Protein AF-A0A1V4Z1W0-F1 (afdb_monomer_lite)

Radius of gyration: 16.56 Å; chains: 1; bounding box: 34×18×39 Å

Secondary structure (DSSP, 8-state):
-HHHHHHHTTPPPPP----PPPB-TTSSBP-HHHHHHTSB-TT--B---

Structure (mmCIF, N/CA/C/O backbone):
data_AF-A0A1V4Z1W0-F1
#
_entry.id   AF-A0A1V4Z1W0-F1
#
loop_
_atom_site.group_PDB
_atom_site.id
_atom_site.type_symbol
_atom_site.label_atom_id
_atom_site.label_alt_id
_atom_site.label_comp_id
_atom_site.label_asym_id
_atom_site.label_entity_id
_atom_site.label_seq_id
_atom_site.pdbx_PDB_ins_code
_atom_site.Cartn_x
_atom_site.Cartn_y
_atom_site.Cartn_z
_atom_site.occupancy
_atom_site.B_iso_or_equiv
_atom_site.auth_seq_id
_atom_site.auth_comp_id
_atom_site.auth_asym_id
_atom_site.auth_atom_id
_atom_site.pdbx_PDB_model_num
ATOM 1 N N . MET A 1 1 ? -4.102 -2.718 15.636 1.00 88.12 1 MET A N 1
ATOM 2 C CA . MET A 1 1 ? -5.179 -2.450 14.653 1.00 88.12 1 MET A CA 1
ATOM 3 C C . MET A 1 1 ? -5.917 -1.159 15.026 1.00 88.12 1 MET A C 1
ATOM 5 O O . MET A 1 1 ? -5.924 -0.798 16.199 1.00 88.12 1 MET A O 1
ATOM 9 N N . ILE A 1 2 ? -6.566 -0.457 14.086 1.00 95.94 2 ILE A N 1
ATOM 10 C CA . ILE A 1 2 ? -7.366 0.753 14.399 1.00 95.94 2 ILE A CA 1
ATOM 11 C C . ILE A 1 2 ? -8.474 0.474 15.431 1.00 95.94 2 ILE A C 1
ATOM 13 O O . ILE A 1 2 ? -8.717 1.287 16.324 1.00 95.94 2 ILE A O 1
ATOM 17 N N . ASN A 1 3 ? -9.091 -0.709 15.378 1.00 97.56 3 ASN A N 1
ATOM 18 C CA . ASN A 1 3 ? -10.145 -1.093 16.315 1.00 97.56 3 ASN A CA 1
ATOM 19 C C . ASN A 1 3 ? -9.658 -1.256 17.764 1.00 97.56 3 ASN A C 1
ATOM 21 O O . ASN A 1 3 ? -10.426 -0.974 18.683 1.00 97.56 3 ASN A O 1
ATOM 25 N N . ASP A 1 4 ? -8.383 -1.582 17.994 1.00 97.31 4 ASP A N 1
ATOM 26 C CA . ASP A 1 4 ? -7.818 -1.640 19.351 1.00 97.31 4 ASP A CA 1
ATOM 27 C C . ASP A 1 4 ? -7.788 -0.251 19.993 1.00 97.31 4 ASP A C 1
ATOM 29 O O . ASP A 1 4 ? -8.139 -0.076 21.161 1.00 97.31 4 ASP A O 1
ATOM 33 N N . ILE A 1 5 ? -7.405 0.763 19.211 1.00 97.50 5 ILE A N 1
ATOM 34 C CA . ILE A 1 5 ? -7.381 2.162 19.649 1.00 97.50 5 ILE A CA 1
ATOM 35 C C . ILE A 1 5 ? -8.808 2.646 19.918 1.00 97.50 5 ILE A C 1
ATOM 37 O O . ILE A 1 5 ? -9.057 3.293 20.934 1.00 97.50 5 ILE A O 1
ATOM 41 N N . ARG A 1 6 ? -9.759 2.306 19.039 1.00 97.88 6 ARG A N 1
ATOM 42 C CA . ARG A 1 6 ? -11.176 2.661 19.209 1.00 97.88 6 ARG A CA 1
ATOM 43 C C . ARG A 1 6 ? -11.766 2.050 20.475 1.00 97.88 6 ARG A C 1
ATOM 45 O O . ARG A 1 6 ? -12.383 2.774 21.251 1.00 97.88 6 ARG A O 1
ATOM 52 N N . LYS A 1 7 ? -11.487 0.770 20.739 1.00 97.81 7 LYS A N 1
ATOM 53 C CA . LYS A 1 7 ? -11.912 0.078 21.963 1.00 97.81 7 LYS A CA 1
ATOM 54 C C . LYS A 1 7 ? -11.349 0.747 23.217 1.00 97.81 7 LYS A C 1
ATOM 56 O O . LYS A 1 7 ? -12.104 1.014 24.146 1.00 97.81 7 LYS A O 1
ATOM 61 N N . LYS A 1 8 ? -10.053 1.094 23.224 1.00 98.06 8 LYS A N 1
ATOM 62 C CA . LYS A 1 8 ? -9.418 1.836 24.334 1.00 98.06 8 LYS A CA 1
ATOM 63 C C . LYS A 1 8 ? -10.062 3.204 24.589 1.00 98.06 8 LYS A C 1
ATOM 65 O O . LYS A 1 8 ? -10.027 3.684 25.713 1.00 98.06 8 LYS A O 1
ATOM 70 N N . LYS A 1 9 ? -10.658 3.817 23.563 1.00 97.69 9 LYS A N 1
ATOM 71 C CA . LYS A 1 9 ? -11.365 5.104 23.641 1.00 97.69 9 LYS A CA 1
ATOM 72 C C . LYS A 1 9 ? -12.881 4.970 23.863 1.00 97.69 9 LYS A C 1
ATOM 74 O O . LYS A 1 9 ? -13.587 5.965 23.746 1.00 97.69 9 LYS A O 1
ATOM 79 N N . GLY A 1 10 ? -13.403 3.768 24.130 1.00 98.06 10 GLY A N 1
ATOM 80 C CA . GLY A 1 10 ? -14.845 3.537 24.313 1.00 98.06 10 GLY A CA 1
ATOM 81 C C . GLY A 1 10 ? -15.681 3.710 23.037 1.00 98.06 10 GLY A C 1
ATOM 82 O O . GLY A 1 10 ? -16.901 3.833 23.100 1.00 98.06 10 GLY A O 1
ATOM 83 N N . MET A 1 11 ? -15.040 3.734 21.868 1.00 98.31 11 MET A N 1
ATOM 84 C CA . MET A 1 11 ? -15.710 3.879 20.579 1.00 98.31 11 MET A CA 1
ATOM 85 C C . MET A 1 11 ? -16.106 2.509 20.023 1.00 98.31 11 MET A C 1
ATOM 87 O O . MET A 1 11 ? -15.380 1.525 20.181 1.00 98.31 11 MET A O 1
ATOM 91 N N . LYS A 1 12 ? -17.222 2.459 19.289 1.00 97.81 12 LYS A N 1
ATOM 92 C CA . LYS A 1 12 ? -17.628 1.258 18.545 1.00 97.81 12 LYS A CA 1
ATOM 93 C C . LYS A 1 12 ? -16.562 0.878 17.501 1.00 97.81 12 LYS A C 1
ATOM 95 O O . LYS A 1 12 ? -16.008 1.795 16.883 1.00 97.81 12 LYS A O 1
ATOM 100 N N . PRO A 1 13 ? -16.273 -0.416 17.2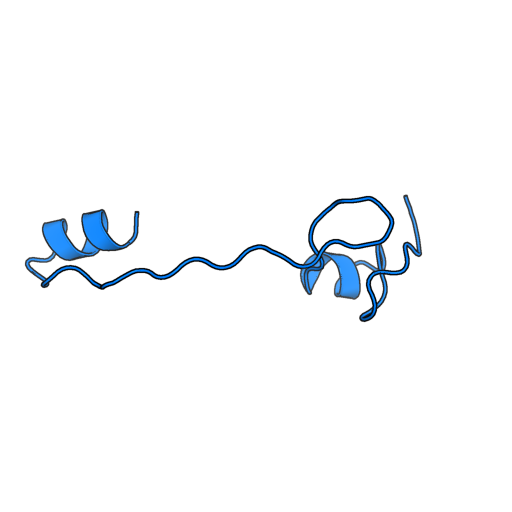76 1.00 97.31 13 PRO A N 1
ATOM 101 C CA . PRO A 1 13 ? -15.400 -0.866 16.190 1.00 97.31 13 PRO A CA 1
ATOM 102 C C . PRO A 1 13 ? -15.872 -0.379 14.812 1.00 97.31 13 PRO A C 1
ATOM 104 O O . PRO A 1 13 ? -17.038 -0.032 14.639 1.00 97.31 13 PRO A O 1
ATOM 107 N N . LEU A 1 14 ? -14.950 -0.328 13.854 1.00 96.94 14 LEU A N 1
ATOM 108 C CA . LEU A 1 14 ? -15.232 -0.117 12.435 1.00 96.94 14 LEU A CA 1
ATOM 109 C C . LEU A 1 14 ? -15.220 -1.455 11.704 1.00 96.94 14 LEU A C 1
ATOM 111 O O . LEU A 1 14 ? -14.381 -2.309 12.014 1.00 96.94 14 LEU A O 1
ATOM 115 N N . ASP A 1 15 ? -16.065 -1.570 10.686 1.00 96.44 15 ASP A N 1
ATOM 116 C CA . ASP A 1 15 ? -15.936 -2.608 9.671 1.00 96.44 15 ASP A CA 1
ATOM 117 C C . ASP A 1 15 ? -14.758 -2.257 8.758 1.00 96.44 15 ASP A C 1
ATOM 119 O O . ASP A 1 15 ? -14.679 -1.158 8.207 1.00 96.44 15 ASP A O 1
ATOM 123 N N . ILE A 1 16 ? -13.800 -3.176 8.656 1.00 94.56 16 ILE A N 1
ATOM 124 C CA . ILE A 1 16 ? -12.573 -2.991 7.882 1.00 94.56 16 ILE A CA 1
ATOM 125 C C . ILE A 1 16 ? -12.632 -3.957 6.709 1.00 94.56 16 ILE A C 1
ATOM 127 O O . ILE A 1 16 ? -12.632 -5.169 6.905 1.00 94.56 16 ILE A O 1
ATOM 131 N N . ILE A 1 17 ? -12.666 -3.404 5.501 1.00 95.25 17 ILE A N 1
ATOM 132 C CA . ILE A 1 17 ? -12.607 -4.157 4.252 1.00 95.25 17 ILE A CA 1
ATOM 133 C C . ILE A 1 17 ? -11.215 -3.940 3.666 1.00 95.25 17 ILE A C 1
ATOM 135 O O . ILE A 1 17 ? -10.788 -2.799 3.490 1.00 95.25 17 ILE A O 1
ATOM 139 N N . THR A 1 18 ? -10.500 -5.027 3.394 1.00 93.88 18 THR A N 1
ATOM 140 C CA . THR A 1 18 ? -9.183 -4.996 2.753 1.00 93.88 18 THR A CA 1
ATOM 141 C C . THR A 1 18 ? -9.304 -5.440 1.305 1.00 93.88 18 THR A C 1
ATOM 143 O O . THR A 1 18 ? -10.027 -6.388 1.008 1.00 93.88 18 THR A O 1
ATOM 146 N N . ILE A 1 19 ? -8.569 -4.770 0.427 1.00 95.19 19 ILE A N 1
ATOM 147 C CA . ILE A 1 19 ? -8.356 -5.183 -0.959 1.00 95.19 19 ILE A CA 1
ATOM 148 C C . ILE A 1 19 ? -6.862 -5.380 -1.180 1.00 95.19 19 ILE A C 1
ATOM 150 O O . ILE A 1 19 ? -6.047 -4.771 -0.479 1.00 95.19 19 ILE A O 1
ATOM 154 N N . ASP A 1 20 ? -6.517 -6.221 -2.145 1.00 96.44 20 ASP A N 1
ATOM 155 C CA . ASP A 1 20 ? -5.125 -6.455 -2.498 1.00 96.44 20 ASP A CA 1
ATOM 156 C C . ASP A 1 20 ? -4.508 -5.224 -3.165 1.00 96.44 20 ASP A C 1
ATOM 158 O O . ASP A 1 20 ? -5.176 -4.436 -3.841 1.00 96.44 20 ASP A O 1
ATOM 162 N N . MET A 1 21 ? -3.204 -5.060 -2.957 1.00 96.06 21 MET A N 1
ATOM 163 C CA . MET A 1 21 ? -2.436 -4.008 -3.608 1.00 96.06 21 MET A CA 1
ATOM 164 C C . MET A 1 21 ? -2.167 -4.370 -5.067 1.00 96.06 21 MET A C 1
ATOM 166 O O . MET A 1 21 ? -1.862 -5.519 -5.384 1.00 96.06 21 MET A O 1
ATOM 170 N N . VAL A 1 22 ? -2.186 -3.366 -5.943 1.00 96.88 22 VAL A N 1
ATOM 171 C CA . VAL A 1 22 ? -1.667 -3.512 -7.307 1.00 96.88 22 VAL A CA 1
ATOM 172 C C . VAL A 1 22 ? -0.142 -3.541 -7.247 1.00 96.88 22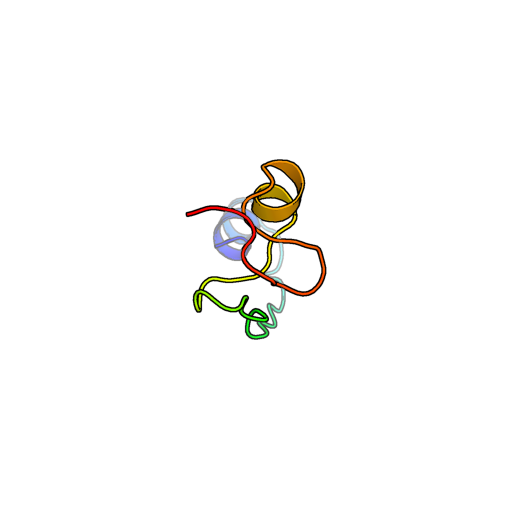 VAL A C 1
ATOM 174 O O . VAL A 1 22 ? 0.473 -2.713 -6.566 1.00 96.88 22 VAL A O 1
ATOM 177 N N . LEU A 1 23 ? 0.461 -4.508 -7.931 1.00 97.88 23 LEU A N 1
ATOM 178 C CA . LEU A 1 23 ? 1.908 -4.697 -7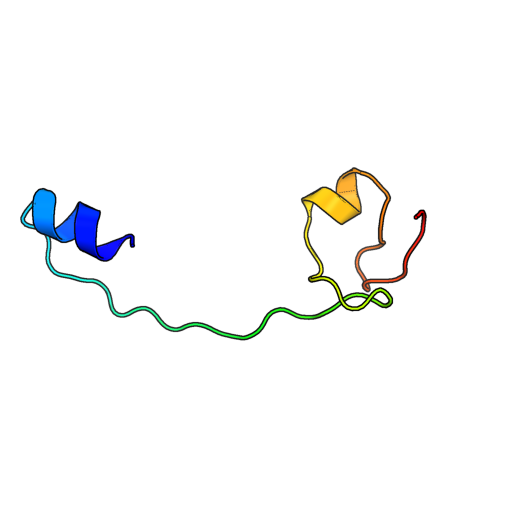.963 1.00 97.88 23 LEU A CA 1
ATOM 179 C C . LEU A 1 23 ? 2.530 -3.951 -9.147 1.00 97.88 23 LEU A C 1
ATOM 181 O O . LEU A 1 23 ? 1.919 -3.845 -10.207 1.00 97.88 23 LEU A O 1
ATOM 185 N N . ALA A 1 24 ? 3.738 -3.440 -8.930 1.00 97.94 24 ALA A N 1
ATOM 186 C CA . ALA A 1 24 ? 4.642 -2.949 -9.961 1.00 97.94 24 ALA A CA 1
ATOM 187 C C . ALA A 1 24 ? 5.364 -4.122 -10.651 1.00 97.94 24 ALA A C 1
ATOM 189 O O . ALA A 1 24 ? 5.247 -5.273 -10.216 1.00 97.94 24 ALA A O 1
ATOM 190 N N . ASP A 1 25 ? 6.157 -3.829 -11.683 1.00 97.44 25 ASP A N 1
ATOM 191 C CA . ASP A 1 25 ? 6.882 -4.848 -12.456 1.00 97.44 25 ASP A CA 1
ATOM 192 C C . ASP A 1 25 ? 7.903 -5.637 -11.613 1.00 97.44 25 ASP A C 1
ATOM 194 O O . ASP A 1 25 ? 8.200 -6.791 -11.916 1.00 97.44 25 ASP A O 1
ATOM 198 N N . ASP A 1 26 ? 8.396 -5.058 -10.510 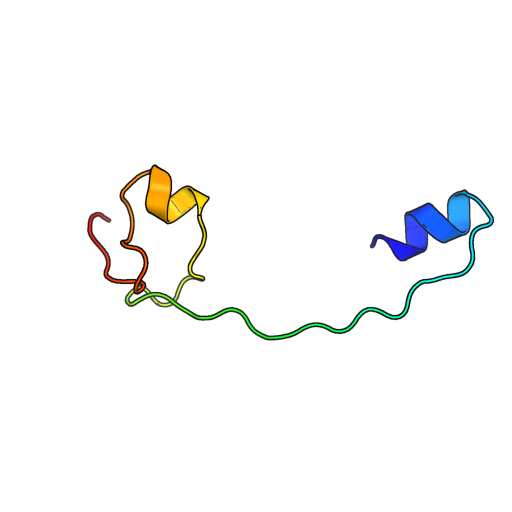1.00 96.44 26 ASP A N 1
ATOM 199 C CA . ASP A 1 26 ? 9.269 -5.742 -9.544 1.00 96.44 26 ASP A CA 1
ATOM 200 C C . ASP A 1 26 ? 8.518 -6.612 -8.521 1.00 96.44 26 ASP A C 1
ATOM 202 O O . ASP A 1 26 ? 9.114 -7.128 -7.572 1.00 96.44 26 ASP A O 1
ATOM 2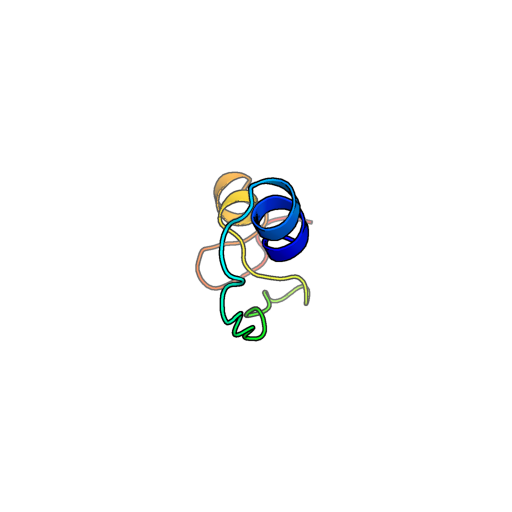06 N N . GLY A 1 27 ? 7.199 -6.760 -8.669 1.00 97.06 27 GLY A N 1
ATOM 207 C CA . GLY A 1 27 ? 6.353 -7.562 -7.786 1.00 97.06 27 GLY A CA 1
ATOM 208 C C . GLY A 1 27 ? 6.095 -6.935 -6.413 1.00 97.06 27 GLY A C 1
ATOM 209 O O . GLY A 1 27 ? 5.422 -7.547 -5.580 1.00 97.06 27 GLY A O 1
ATOM 210 N N . LYS A 1 28 ? 6.591 -5.719 -6.152 1.00 96.75 28 LYS A N 1
ATOM 211 C CA . LYS A 1 28 ? 6.271 -4.958 -4.938 1.00 96.75 28 LYS A CA 1
ATOM 212 C C . LYS A 1 28 ? 5.070 -4.035 -5.200 1.00 96.75 28 LYS A C 1
ATOM 214 O O . LYS A 1 28 ? 4.849 -3.628 -6.337 1.00 96.75 28 LYS A O 1
ATOM 219 N N . PRO A 1 29 ? 4.290 -3.647 -4.176 1.00 97.81 29 PRO A N 1
ATOM 220 C CA . PRO A 1 29 ? 3.155 -2.743 -4.353 1.00 97.81 29 PRO A CA 1
ATOM 221 C C . PRO A 1 29 ? 3.520 -1.409 -5.015 1.00 97.81 29 PRO A C 1
ATOM 223 O O . PRO A 1 29 ? 4.548 -0.798 -4.693 1.00 97.81 29 PRO A O 1
ATOM 226 N N . ILE A 1 30 ? 2.629 -0.914 -5.875 1.00 97.75 30 ILE A N 1
ATOM 227 C CA . ILE A 1 30 ? 2.664 0.477 -6.331 1.00 97.75 30 ILE A CA 1
ATOM 228 C C . ILE A 1 30 ? 2.405 1.383 -5.122 1.00 97.75 30 ILE A C 1
ATOM 230 O O . ILE A 1 30 ? 1.455 1.183 -4.362 1.00 97.75 30 ILE A O 1
ATOM 234 N N . SER A 1 31 ? 3.242 2.405 -4.932 1.00 97.38 31 SER A N 1
ATOM 235 C CA . SER A 1 31 ? 3.025 3.414 -3.892 1.00 97.38 31 SER A CA 1
ATOM 236 C C . SER A 1 31 ? 3.548 4.789 -4.302 1.00 97.38 31 SER A C 1
ATOM 238 O O . SER A 1 31 ? 4.532 4.910 -5.029 1.00 97.38 31 SER A O 1
ATOM 240 N N . SER A 1 32 ? 2.908 5.848 -3.801 1.00 97.38 32 SER A N 1
ATOM 241 C CA . SER A 1 32 ? 3.274 7.237 -4.114 1.00 97.38 32 SER A CA 1
ATOM 242 C C . SER A 1 32 ? 4.671 7.623 -3.630 1.00 97.38 32 SER A C 1
ATOM 244 O O . SER A 1 32 ? 5.307 8.481 -4.238 1.00 97.38 32 SER A O 1
ATOM 246 N N . THR A 1 33 ? 5.161 6.991 -2.561 1.00 97.56 33 THR A N 1
ATOM 247 C CA . THR A 1 33 ? 6.537 7.171 -2.085 1.00 97.56 33 THR A CA 1
ATOM 248 C C . THR A 1 33 ? 7.529 6.703 -3.144 1.00 97.56 33 THR A C 1
ATOM 250 O O . THR A 1 33 ? 8.348 7.508 -3.575 1.00 97.56 33 THR A O 1
ATOM 253 N N . ARG A 1 34 ? 7.363 5.472 -3.649 1.00 97.31 34 ARG A N 1
ATOM 254 C CA . ARG A 1 34 ? 8.217 4.896 -4.700 1.00 97.31 34 ARG A CA 1
ATOM 255 C C . ARG A 1 34 ? 8.174 5.708 -5.995 1.00 97.31 34 ARG A C 1
ATOM 257 O O . ARG A 1 34 ? 9.203 5.908 -6.631 1.00 97.31 34 ARG A O 1
ATOM 264 N N . ILE A 1 35 ? 7.000 6.242 -6.348 1.00 97.62 35 ILE A N 1
ATOM 265 C CA . ILE A 1 35 ? 6.842 7.138 -7.507 1.00 97.62 35 ILE A CA 1
ATOM 266 C C . ILE A 1 35 ? 7.616 8.446 -7.305 1.00 97.62 35 ILE A C 1
ATOM 268 O O . ILE A 1 35 ? 8.344 8.888 -8.190 1.00 97.62 35 ILE A O 1
ATOM 272 N N . ARG A 1 36 ? 7.483 9.080 -6.133 1.00 97.75 36 ARG A N 1
ATOM 273 C CA . ARG A 1 36 ? 8.166 10.346 -5.823 1.00 97.75 36 ARG A CA 1
ATOM 274 C C . ARG A 1 36 ? 9.684 10.184 -5.742 1.00 97.75 36 ARG A C 1
ATOM 276 O O . ARG A 1 36 ? 10.406 11.109 -6.098 1.00 97.75 36 ARG A O 1
ATOM 283 N N . GLU A 1 37 ? 10.152 9.040 -5.259 1.00 97.12 37 GLU A N 1
ATOM 284 C CA . GLU A 1 37 ? 11.577 8.704 -5.162 1.00 97.12 37 GLU A CA 1
ATOM 285 C C . GLU A 1 37 ? 12.159 8.236 -6.507 1.00 97.12 37 GLU A C 1
ATOM 287 O O . GLU A 1 37 ? 13.377 8.156 -6.658 1.00 97.12 37 GLU A O 1
ATOM 292 N N . GLY A 1 38 ? 11.305 8.027 -7.517 1.00 96.88 38 GLY A N 1
ATOM 293 C CA . GLY A 1 38 ? 11.713 7.641 -8.864 1.00 96.88 38 GLY A CA 1
ATOM 294 C C . GLY A 1 38 ? 12.157 6.184 -8.969 1.00 96.88 38 GLY A C 1
ATOM 295 O O . GLY A 1 38 ? 12.922 5.860 -9.872 1.00 96.88 38 GLY A O 1
ATOM 296 N N . GLU A 1 39 ? 11.705 5.322 -8.054 1.00 97.94 39 GLU A N 1
ATOM 297 C CA . GLU A 1 39 ? 11.889 3.870 -8.150 1.00 97.94 39 GLU A CA 1
ATOM 298 C C . GLU A 1 39 ? 10.998 3.279 -9.245 1.00 97.94 39 GLU A C 1
ATOM 300 O O . GLU A 1 39 ? 11.431 2.418 -10.006 1.00 97.94 39 GLU A O 1
ATOM 305 N N . ILE A 1 40 ? 9.752 3.757 -9.334 1.00 98.00 40 ILE A N 1
ATOM 306 C CA . ILE A 1 40 ? 8.755 3.330 -10.322 1.00 98.00 40 ILE A CA 1
ATOM 307 C C . ILE A 1 40 ? 8.019 4.540 -10.905 1.00 98.00 40 ILE A C 1
ATOM 309 O O . ILE A 1 40 ? 7.987 5.606 -10.290 1.00 98.00 40 ILE A O 1
ATOM 313 N N . ASP A 1 41 ? 7.380 4.386 -12.060 1.00 97.62 41 ASP A N 1
ATOM 314 C CA . ASP A 1 41 ? 6.403 5.355 -12.559 1.00 97.62 41 ASP A CA 1
ATOM 315 C C . ASP A 1 41 ? 4.977 5.081 -12.029 1.00 97.62 41 ASP A C 1
ATOM 317 O O . ASP A 1 41 ? 4.729 4.164 -11.243 1.00 97.62 41 ASP A O 1
ATOM 321 N N . VAL A 1 42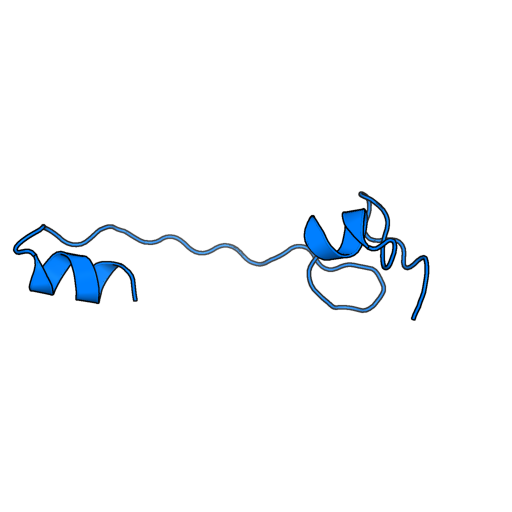 ? 4.007 5.898 -12.457 1.00 96.56 42 VAL A N 1
ATOM 322 C CA . VAL A 1 42 ? 2.595 5.777 -12.043 1.00 96.56 42 VAL A CA 1
ATOM 323 C C . VAL A 1 42 ? 1.903 4.507 -12.545 1.00 96.56 42 VAL A C 1
ATOM 325 O O . VAL A 1 42 ? 0.863 4.142 -12.000 1.00 96.56 42 VAL A O 1
ATOM 328 N N . ALA A 1 43 ? 2.444 3.860 -13.578 1.00 97.19 43 ALA A N 1
ATOM 329 C CA . ALA A 1 43 ? 1.936 2.604 -14.115 1.00 97.19 43 ALA A CA 1
ATOM 330 C C . ALA A 1 43 ? 2.552 1.384 -13.410 1.00 97.19 43 ALA A C 1
ATOM 332 O O . ALA A 1 43 ? 2.031 0.283 -13.554 1.00 97.19 43 ALA A O 1
ATOM 333 N N . GLY A 1 44 ? 3.609 1.583 -12.615 1.00 97.50 44 GLY A N 1
ATOM 334 C CA . GLY A 1 44 ? 4.347 0.509 -11.959 1.00 97.50 44 GLY A CA 1
ATOM 335 C C . GLY A 1 44 ? 5.582 0.047 -12.734 1.00 97.50 44 GLY A C 1
ATOM 336 O O . GLY A 1 44 ? 6.179 -0.952 -12.337 1.00 97.50 44 GLY A O 1
ATOM 337 N N . THR A 1 45 ? 6.000 0.770 -13.779 1.00 98.06 45 THR A N 1
ATOM 338 C CA . THR A 1 45 ? 7.251 0.483 -14.491 1.00 98.06 45 THR A CA 1
ATOM 339 C C . THR A 1 45 ? 8.431 0.820 -13.593 1.00 98.06 45 THR A C 1
ATOM 341 O O . THR A 1 45 ? 8.510 1.939 -13.084 1.00 98.06 45 THR A O 1
ATOM 344 N N . VAL A 1 46 ? 9.370 -0.109 -13.416 1.00 97.38 46 VAL A N 1
ATOM 345 C CA . VAL A 1 46 ? 10.585 0.121 -12.620 1.00 97.38 46 VAL A CA 1
ATOM 346 C C . VAL A 1 46 ? 11.540 1.036 -13.379 1.00 97.38 46 VAL A C 1
ATOM 348 O O . VAL A 1 46 ? 11.922 0.766 -14.515 1.00 97.38 46 VAL A O 1
ATOM 351 N N . LEU A 1 47 ? 11.921 2.139 -12.740 1.00 95.88 47 LEU A N 1
ATOM 352 C CA . LEU A 1 47 ? 12.828 3.143 -13.288 1.00 95.88 47 LEU A CA 1
ATOM 353 C C . LEU A 1 47 ? 14.250 2.980 -12.738 1.00 95.88 47 LEU A C 1
ATOM 355 O O . LEU A 1 47 ? 15.210 3.313 -13.439 1.00 95.88 47 LEU A O 1
ATOM 359 N N . ARG A 1 48 ? 14.390 2.503 -11.492 1.00 80.12 48 ARG A N 1
ATOM 360 C CA . ARG A 1 48 ? 15.666 2.250 -10.802 1.00 80.12 48 ARG A CA 1
ATOM 361 C C . ARG A 1 48 ? 15.508 1.127 -9.771 1.00 80.12 48 ARG A C 1
ATOM 363 O O . ARG A 1 48 ? 14.497 1.103 -9.074 1.00 80.12 48 ARG A O 1
ATOM 370 N N . ASP A 1 49 ? 16.529 0.276 -9.667 1.00 61.16 49 ASP A N 1
ATOM 371 C CA . ASP A 1 49 ? 16.719 -0.707 -8.586 1.00 61.16 49 ASP A CA 1
ATOM 372 C C . ASP A 1 49 ? 17.678 -0.178 -7.509 1.00 61.16 49 ASP A C 1
ATOM 374 O O . ASP A 1 49 ? 18.698 0.456 -7.884 1.00 61.16 49 ASP A O 1
#

Sequence (49 aa):
MINDIRKKKGMKPLDIITIDMVLADDGKPISSTRIREGEIDVAGTVLRD

pLDDT: mean 95.85, std 5.76, range [61.16, 98.31]

Foldseek 3Di:
DVQVVCVVVVHDGDDDDDDDADAAPVRHGDDPVCCVVQCAPPVRYGRDD